Protein AF-A0A4Q5S6D9-F1 (afdb_monomer)

pLDDT: mean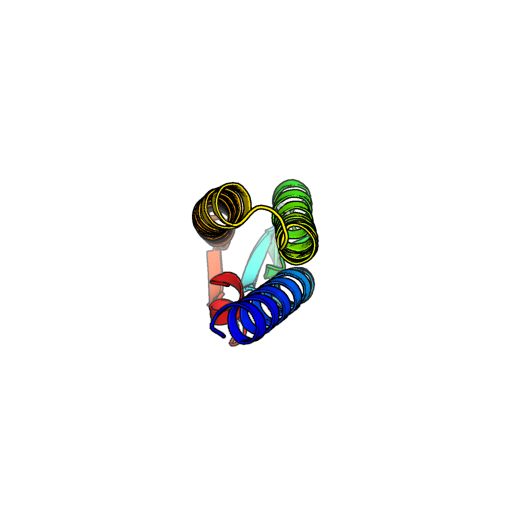 70.72, std 10.16, range [47.94, 84.38]

Foldseek 3Di:
DVLVVVLVVLVVLLVLLVVQQVDFFKFFFQQDPVRDTDGDGRGLVVDPVLNVLSVCLSVLSVVLSVVSVDPVVSVVSVVVSLVSLVVSLVVSVVVVVNGPDIDGDPSNVSSND

Structure (mmCIF, N/CA/C/O backbone):
data_AF-A0A4Q5S6D9-F1
#
_entry.id   AF-A0A4Q5S6D9-F1
#
loop_
_atom_site.group_PDB
_atom_site.id
_atom_site.type_symbol
_atom_site.label_atom_id
_atom_site.label_alt_id
_atom_site.label_comp_id
_atom_site.label_asym_id
_atom_site.label_entity_id
_atom_site.label_seq_id
_atom_site.pdbx_PDB_ins_code
_atom_site.Cartn_x
_atom_site.Cartn_y
_atom_site.Cartn_z
_atom_site.occupancy
_atom_site.B_iso_or_equiv
_atom_site.auth_seq_id
_atom_site.auth_comp_id
_atom_site.auth_asym_id
_atom_site.auth_atom_id
_atom_site.pdbx_PDB_model_num
ATOM 1 N N . MET A 1 1 ? -16.317 -8.518 22.560 1.00 53.22 1 MET A N 1
ATOM 2 C CA . MET A 1 1 ? -14.937 -7.966 22.589 1.00 53.22 1 MET A CA 1
ATOM 3 C C . MET A 1 1 ? -14.202 -8.051 21.234 1.00 53.22 1 MET A C 1
ATOM 5 O 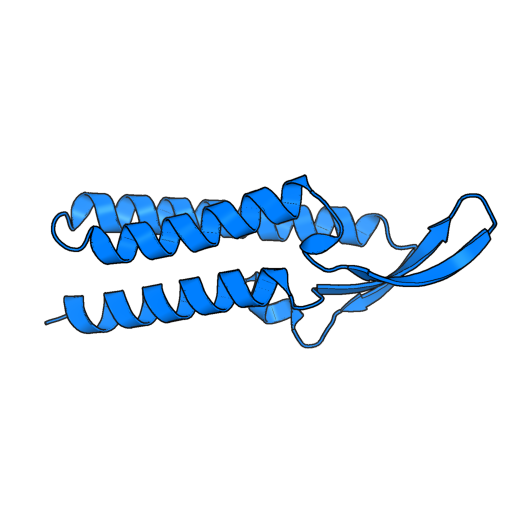O . MET A 1 1 ? -12.983 -8.088 21.202 1.00 53.22 1 MET A O 1
ATOM 9 N N . ILE A 1 2 ? -14.903 -7.954 20.095 1.00 58.56 2 ILE A N 1
ATOM 10 C CA . ILE A 1 2 ? -14.299 -8.095 18.750 1.00 58.56 2 ILE A CA 1
ATOM 11 C C . ILE A 1 2 ? -13.500 -6.856 18.280 1.00 58.56 2 ILE A C 1
ATOM 13 O O . ILE A 1 2 ? -12.722 -6.920 17.338 1.00 58.56 2 ILE A O 1
ATOM 17 N N . GLN A 1 3 ? -13.667 -5.721 18.973 1.00 60.44 3 GLN A N 1
ATOM 18 C CA . GLN A 1 3 ? -13.091 -4.421 18.601 1.00 60.44 3 GLN A CA 1
ATOM 19 C C . GLN A 1 3 ? -11.570 -4.344 18.807 1.00 60.44 3 GLN A C 1
ATOM 21 O O . GLN A 1 3 ? -10.908 -3.622 18.076 1.00 60.44 3 GLN A O 1
ATOM 26 N N . ARG A 1 4 ? -11.013 -5.096 19.774 1.00 71.56 4 ARG A N 1
ATOM 27 C CA . ARG A 1 4 ? -9.572 -5.057 20.092 1.00 71.56 4 ARG A CA 1
ATOM 28 C C . ARG A 1 4 ? -8.704 -5.788 19.065 1.00 71.56 4 ARG A C 1
ATOM 30 O O . ARG A 1 4 ? -7.584 -5.370 18.821 1.00 71.56 4 ARG A O 1
ATOM 37 N N . ILE A 1 5 ? -9.218 -6.853 18.453 1.00 75.38 5 ILE A N 1
ATOM 38 C CA . ILE A 1 5 ? -8.502 -7.609 17.414 1.00 75.38 5 ILE A CA 1
ATOM 39 C C . ILE A 1 5 ? -8.575 -6.878 16.068 1.00 75.38 5 ILE A C 1
ATOM 41 O O . ILE A 1 5 ? -7.575 -6.801 15.365 1.00 75.38 5 ILE A O 1
ATOM 45 N N . GLN A 1 6 ? -9.714 -6.259 15.738 1.00 71.88 6 GLN A N 1
ATOM 46 C CA . GLN A 1 6 ? -9.885 -5.511 14.485 1.00 71.88 6 GLN A CA 1
ATOM 47 C C . GLN A 1 6 ? -8.883 -4.352 14.343 1.00 71.88 6 GLN A C 1
ATOM 49 O O . GLN A 1 6 ? -8.317 -4.164 13.270 1.00 71.88 6 GLN A O 1
ATOM 54 N N . SER A 1 7 ? -8.619 -3.598 15.416 1.00 76.31 7 SER A N 1
ATOM 55 C CA . SER A 1 7 ? -7.621 -2.520 15.393 1.00 76.31 7 SER A CA 1
ATOM 56 C C . SER A 1 7 ? -6.191 -3.035 15.197 1.00 76.31 7 SER A C 1
ATOM 58 O O . SER A 1 7 ? -5.396 -2.351 14.565 1.00 76.31 7 SER A O 1
ATOM 60 N N . VAL A 1 8 ? -5.868 -4.239 15.689 1.00 79.38 8 VAL A N 1
ATOM 61 C CA . VAL A 1 8 ? -4.550 -4.870 15.485 1.00 79.38 8 VAL A CA 1
ATOM 62 C C . VAL A 1 8 ? -4.378 -5.308 14.031 1.00 79.38 8 VAL A C 1
ATOM 64 O O . VAL A 1 8 ? -3.332 -5.051 13.443 1.00 79.38 8 VAL A O 1
ATOM 67 N N . TRP A 1 9 ? -5.414 -5.892 13.420 1.00 78.94 9 TRP A N 1
ATOM 68 C CA . TRP A 1 9 ? -5.395 -6.242 11.995 1.00 78.94 9 TRP A CA 1
ATOM 69 C C . TRP A 1 9 ? -5.272 -5.014 11.094 1.00 78.94 9 TRP A C 1
ATOM 71 O O . TRP A 1 9 ? -4.485 -5.029 10.154 1.00 78.94 9 TRP A O 1
ATOM 81 N N . LEU A 1 10 ? -5.993 -3.933 11.406 1.00 77.25 10 LEU A N 1
ATOM 82 C CA . LEU A 1 10 ? -5.860 -2.671 10.676 1.00 77.25 10 LEU A CA 1
ATOM 83 C C . LEU A 1 10 ? -4.467 -2.051 10.850 1.00 77.25 10 LEU A C 1
ATOM 85 O O . LEU A 1 10 ? -3.929 -1.498 9.898 1.00 77.25 10 LEU A O 1
ATOM 89 N N . LEU A 1 11 ? -3.854 -2.171 12.031 1.00 80.00 11 LEU A N 1
ATOM 90 C CA . LEU A 1 11 ? -2.488 -1.694 12.260 1.00 80.00 11 LEU A CA 1
ATOM 91 C C . LEU A 1 11 ? -1.468 -2.497 11.446 1.00 80.00 11 LEU A C 1
ATOM 93 O O . LEU A 1 11 ? -0.580 -1.907 10.836 1.00 80.00 11 LEU A O 1
ATOM 97 N N . LEU A 1 12 ? -1.619 -3.822 11.392 1.00 81.00 12 LEU A N 1
ATOM 98 C CA . LEU A 1 12 ? -0.766 -4.691 10.581 1.00 81.00 12 LEU A CA 1
ATOM 99 C C . LEU A 1 12 ? -0.938 -4.391 9.085 1.00 81.00 12 LEU A C 1
ATOM 101 O O . LEU A 1 12 ? 0.060 -4.284 8.379 1.00 81.00 12 LEU A O 1
ATOM 105 N N . ALA A 1 13 ? -2.171 -4.163 8.624 1.00 79.25 13 ALA A N 1
ATOM 106 C CA . ALA A 1 13 ? -2.447 -3.744 7.250 1.00 79.25 13 ALA A CA 1
ATOM 107 C C . ALA A 1 13 ? -1.818 -2.379 6.926 1.00 79.25 13 ALA A C 1
ATOM 109 O O . ALA A 1 13 ? -1.178 -2.233 5.891 1.00 79.25 13 ALA A O 1
ATOM 110 N N . ALA A 1 14 ? -1.917 -1.394 7.828 1.00 79.38 14 ALA A N 1
ATOM 111 C CA . ALA A 1 14 ? -1.252 -0.102 7.651 1.00 79.38 14 ALA A CA 1
ATOM 112 C C . ALA A 1 14 ? 0.271 -0.266 7.553 1.00 79.38 14 ALA A C 1
ATOM 114 O O . ALA A 1 14 ? 0.888 0.284 6.643 1.00 79.38 14 ALA A O 1
ATOM 115 N N . ALA A 1 15 ? 0.871 -1.049 8.456 1.00 79.62 15 ALA A N 1
ATOM 116 C CA . ALA A 1 15 ? 2.301 -1.337 8.432 1.00 79.62 15 ALA A CA 1
ATOM 117 C C . ALA A 1 15 ? 2.717 -2.012 7.117 1.00 79.62 15 ALA A C 1
ATOM 119 O O . ALA A 1 15 ? 3.681 -1.573 6.495 1.00 79.62 15 ALA A O 1
ATOM 120 N N . ALA A 1 16 ? 1.964 -3.009 6.650 1.00 77.44 16 ALA A N 1
ATOM 121 C CA . ALA A 1 16 ? 2.209 -3.659 5.367 1.00 77.44 16 ALA A CA 1
ATOM 122 C C . ALA A 1 16 ? 2.098 -2.681 4.182 1.00 77.44 16 ALA A C 1
ATOM 124 O O . ALA A 1 16 ? 2.979 -2.662 3.328 1.00 77.44 16 ALA A O 1
ATOM 125 N N . CYS A 1 17 ? 1.112 -1.779 4.191 1.00 75.81 17 CYS A N 1
ATOM 126 C CA . CYS A 1 17 ? 0.963 -0.731 3.177 1.00 75.81 17 CYS A CA 1
ATOM 127 C C . CYS A 1 17 ? 2.172 0.225 3.136 1.00 75.81 17 CYS A C 1
ATOM 129 O O . CYS A 1 17 ? 2.643 0.598 2.060 1.00 75.81 17 CYS A O 1
ATOM 131 N N . PHE A 1 18 ? 2.719 0.599 4.298 1.00 75.06 18 PHE A N 1
ATOM 132 C CA . PHE A 1 18 ? 3.953 1.391 4.362 1.00 75.06 18 PHE A CA 1
ATOM 133 C C . PHE A 1 18 ? 5.179 0.598 3.902 1.00 75.06 18 PHE A C 1
ATOM 135 O O . PHE A 1 18 ? 6.050 1.160 3.241 1.00 75.06 18 PHE A O 1
ATOM 142 N N . LEU A 1 19 ? 5.242 -0.701 4.198 1.00 73.25 19 LEU A N 1
ATOM 143 C CA . LEU A 1 19 ? 6.291 -1.581 3.685 1.00 73.25 19 LEU A CA 1
ATOM 144 C C . LEU A 1 19 ? 6.223 -1.689 2.154 1.00 73.25 19 LEU A C 1
ATOM 146 O O . LEU A 1 19 ? 7.255 -1.652 1.494 1.00 73.25 19 LEU A O 1
ATOM 150 N N . THR A 1 20 ? 5.032 -1.705 1.560 1.00 71.50 20 THR A N 1
ATOM 151 C CA . THR A 1 20 ? 4.848 -1.690 0.099 1.00 71.50 20 THR A CA 1
ATOM 152 C C . THR A 1 20 ? 5.459 -0.458 -0.587 1.00 71.50 20 THR A C 1
ATOM 154 O O . THR A 1 20 ? 5.807 -0.515 -1.766 1.00 71.50 20 THR A O 1
ATOM 157 N N . LEU A 1 21 ? 5.650 0.659 0.129 1.00 67.81 21 LEU A N 1
ATOM 158 C CA . LEU A 1 21 ? 6.327 1.837 -0.426 1.00 67.81 21 LEU A CA 1
ATOM 159 C C . LEU A 1 21 ? 7.828 1.626 -0.640 1.00 67.81 21 LEU A C 1
ATOM 161 O O . LEU A 1 21 ? 8.398 2.210 -1.562 1.00 67.81 21 LEU A O 1
ATOM 165 N N . THR A 1 22 ? 8.467 0.836 0.221 1.00 65.69 22 THR A N 1
ATOM 166 C CA . THR A 1 22 ? 9.917 0.606 0.204 1.00 65.69 22 THR A CA 1
ATOM 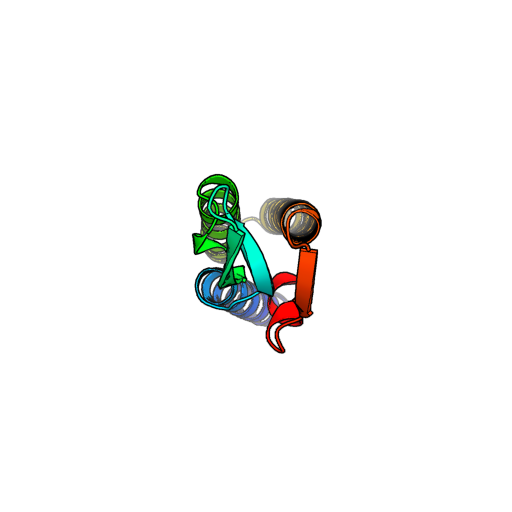167 C C . THR A 1 22 ? 10.287 -0.721 -0.444 1.00 65.69 22 THR A C 1
ATOM 169 O O . THR A 1 22 ? 11.395 -0.858 -0.961 1.00 65.69 22 THR A O 1
ATOM 172 N N . LEU A 1 23 ? 9.369 -1.686 -0.444 1.00 66.94 23 LEU A N 1
ATOM 173 C CA . LEU A 1 23 ? 9.606 -3.015 -0.975 1.00 66.94 23 LEU A CA 1
ATOM 174 C C . LEU A 1 23 ? 9.416 -3.061 -2.500 1.00 66.94 23 LEU A C 1
ATOM 176 O O . LEU A 1 23 ? 8.408 -2.578 -3.021 1.00 66.94 23 LEU A O 1
ATOM 180 N N . PRO A 1 24 ? 10.359 -3.676 -3.230 1.00 62.66 24 PRO A N 1
ATOM 181 C CA . PRO A 1 24 ? 10.237 -3.851 -4.668 1.00 62.66 24 PRO A CA 1
ATOM 182 C C . PRO A 1 24 ? 9.158 -4.893 -4.975 1.00 62.66 24 PRO A C 1
ATOM 184 O O . PRO A 1 24 ? 9.083 -5.934 -4.327 1.00 62.66 24 PRO A O 1
ATOM 187 N N . PHE A 1 25 ? 8.304 -4.624 -5.958 1.00 63.16 25 PHE A N 1
ATOM 188 C CA . PHE A 1 25 ? 7.272 -5.564 -6.406 1.00 63.16 25 PHE A CA 1
ATOM 189 C C . PHE A 1 25 ? 7.783 -6.461 -7.537 1.00 63.16 25 PHE A C 1
ATOM 191 O O . PHE A 1 25 ? 7.479 -7.653 -7.596 1.00 63.16 25 PHE A O 1
ATOM 198 N N . TYR A 1 26 ? 8.599 -5.893 -8.419 1.00 58.34 26 TYR A N 1
ATOM 199 C CA . TYR A 1 26 ? 9.123 -6.566 -9.597 1.00 58.34 26 TYR A CA 1
ATOM 200 C C . TYR A 1 26 ? 10.557 -6.107 -9.837 1.00 58.34 26 TYR A C 1
ATOM 202 O O . TYR A 1 26 ? 10.868 -4.938 -9.635 1.00 58.34 26 TYR A O 1
ATOM 210 N N . TYR A 1 27 ? 11.433 -7.010 -10.248 1.00 60.59 27 TYR A N 1
ATOM 211 C CA . TYR A 1 27 ? 12.763 -6.658 -10.728 1.00 60.59 27 TYR A CA 1
ATOM 212 C C . TYR A 1 27 ? 12.778 -6.889 -12.225 1.00 60.59 27 TYR A C 1
ATOM 214 O O . TYR A 1 27 ? 12.512 -8.010 -12.654 1.00 60.59 27 TYR A O 1
ATOM 222 N N . GLY A 1 28 ? 13.065 -5.866 -13.022 1.00 56.12 28 GLY A N 1
ATOM 223 C CA . GLY A 1 28 ? 13.056 -6.028 -14.467 1.00 56.12 28 GLY A CA 1
ATOM 224 C C . GLY A 1 28 ? 13.975 -5.062 -15.184 1.00 56.12 28 GLY A C 1
ATOM 225 O O . GLY A 1 28 ? 14.310 -3.994 -14.678 1.00 56.12 28 GLY A O 1
ATOM 226 N N . ASN A 1 29 ? 14.368 -5.457 -16.388 1.00 56.97 29 ASN A N 1
ATOM 227 C CA . ASN A 1 29 ? 15.118 -4.605 -17.291 1.00 56.97 29 ASN A CA 1
ATOM 228 C C . ASN A 1 29 ? 14.152 -3.655 -17.999 1.00 56.97 29 ASN A C 1
ATOM 230 O O . ASN A 1 29 ? 13.233 -4.097 -18.698 1.00 56.97 29 ASN A O 1
ATOM 234 N N . VAL A 1 30 ? 14.387 -2.355 -17.845 1.00 57.03 30 VAL A N 1
ATOM 235 C CA . VAL A 1 30 ? 13.761 -1.331 -18.686 1.00 57.03 30 VAL A CA 1
ATOM 236 C C . VAL A 1 30 ? 14.727 -1.038 -19.828 1.00 57.03 30 VAL A C 1
ATOM 238 O O . VAL A 1 30 ? 15.911 -0.796 -19.592 1.00 57.03 30 VAL A O 1
ATOM 241 N N . VAL A 1 31 ? 14.249 -1.105 -21.071 1.00 52.09 31 VAL A N 1
ATOM 242 C CA . VAL A 1 31 ? 15.031 -0.664 -22.232 1.00 52.09 31 VAL A CA 1
ATOM 243 C C . VAL A 1 31 ? 14.808 0.837 -22.362 1.00 52.09 31 VAL A C 1
ATOM 245 O O . VAL A 1 31 ? 13.717 1.271 -22.727 1.00 52.09 31 VAL A O 1
ATOM 248 N N . GLN A 1 32 ? 15.816 1.627 -22.003 1.00 53.22 32 GLN A N 1
ATOM 249 C CA . GLN A 1 32 ? 15.815 3.067 -22.256 1.00 53.22 32 GLN A CA 1
ATOM 250 C C . GLN A 1 32 ? 16.107 3.328 -23.747 1.00 53.22 32 GLN A C 1
ATOM 252 O O . GLN A 1 32 ? 16.633 2.447 -24.430 1.00 53.22 32 GLN A O 1
ATOM 257 N N . GLU A 1 33 ? 15.780 4.521 -24.260 1.00 48.91 33 GLU A N 1
ATOM 258 C CA . GLU A 1 33 ? 15.999 4.903 -25.673 1.00 48.91 33 GLU A CA 1
ATOM 259 C C . GLU A 1 33 ? 17.454 4.687 -26.155 1.00 48.91 33 GLU A C 1
ATOM 261 O O . GLU A 1 33 ? 17.671 4.458 -27.342 1.00 48.91 33 GLU A O 1
ATOM 266 N N . ASP A 1 34 ? 18.424 4.633 -25.233 1.00 52.72 34 ASP A N 1
ATOM 267 C CA . ASP A 1 34 ? 19.849 4.347 -25.474 1.00 52.72 34 ASP A CA 1
ATOM 268 C C . ASP A 1 34 ? 20.235 2.846 -25.478 1.00 52.72 34 ASP A C 1
ATOM 270 O O . ASP A 1 34 ? 21.416 2.501 -25.448 1.00 52.72 34 ASP A O 1
ATOM 274 N N . GLN A 1 35 ? 19.270 1.916 -25.513 1.00 50.69 35 GLN A N 1
ATOM 275 C CA . GLN A 1 35 ? 19.492 0.452 -25.543 1.00 50.69 35 GLN A CA 1
ATOM 276 C C . GLN A 1 35 ? 20.257 -0.142 -24.340 1.00 50.69 35 GLN A C 1
ATOM 278 O O . GLN A 1 35 ? 20.579 -1.336 -24.323 1.00 50.69 35 GLN A O 1
ATOM 283 N N . THR A 1 36 ? 20.514 0.639 -23.295 1.00 47.94 36 THR A N 1
ATOM 284 C CA . THR A 1 36 ? 21.101 0.167 -22.039 1.00 47.94 36 THR A CA 1
ATOM 285 C C . THR A 1 36 ? 20.047 -0.553 -21.198 1.00 47.94 36 THR A C 1
ATOM 287 O O . THR A 1 36 ? 18.986 -0.020 -20.879 1.00 47.94 36 THR A O 1
ATOM 290 N N . ARG A 1 37 ? 20.334 -1.813 -20.846 1.00 50.44 37 ARG A N 1
ATOM 291 C CA . ARG A 1 37 ? 19.494 -2.621 -19.952 1.00 50.44 37 ARG A CA 1
ATOM 292 C C . ARG A 1 37 ? 19.811 -2.230 -18.511 1.00 50.44 37 ARG A C 1
ATOM 294 O O . ARG A 1 37 ? 20.823 -2.672 -17.969 1.00 50.44 37 ARG A O 1
ATOM 301 N N . LEU A 1 38 ? 18.975 -1.394 -17.905 1.00 55.28 38 LEU A N 1
ATOM 302 C CA . LEU A 1 38 ? 19.079 -1.080 -16.480 1.00 55.28 38 LEU A CA 1
ATOM 303 C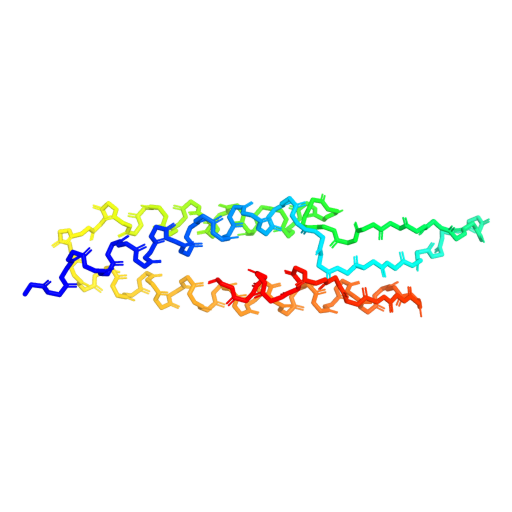 C . LEU A 1 38 ? 18.172 -2.024 -15.693 1.00 55.28 38 LEU A C 1
ATOM 305 O O . LEU A 1 38 ? 16.961 -2.067 -15.912 1.00 55.28 38 LEU A O 1
ATOM 309 N N . TYR A 1 39 ? 18.786 -2.796 -14.795 1.00 55.09 39 TYR A N 1
ATOM 310 C CA . TYR A 1 39 ? 18.086 -3.679 -13.869 1.00 55.09 39 TYR A CA 1
ATOM 311 C C . TYR A 1 39 ? 17.542 -2.834 -12.718 1.00 55.09 39 TYR A C 1
ATOM 313 O O . TYR A 1 39 ? 18.227 -2.624 -11.714 1.00 55.09 39 TYR A O 1
ATOM 321 N N . GLU A 1 40 ? 16.334 -2.301 -12.879 1.00 61.84 40 GLU A N 1
ATOM 322 C CA . GLU A 1 40 ? 15.716 -1.463 -11.857 1.00 61.84 40 GLU A CA 1
ATOM 323 C C . GLU A 1 40 ? 14.638 -2.224 -11.074 1.00 61.84 40 GLU A C 1
ATOM 325 O O . GLU A 1 40 ? 13.812 -2.944 -11.649 1.00 61.84 40 GLU A O 1
ATOM 330 N N . PRO A 1 41 ? 14.615 -2.071 -9.738 1.00 59.78 41 PRO A N 1
ATOM 331 C CA . PRO A 1 41 ? 13.484 -2.514 -8.948 1.00 59.78 41 PRO A CA 1
ATOM 332 C C . PRO A 1 41 ? 12.269 -1.622 -9.232 1.00 59.78 41 PRO A C 1
ATOM 334 O O . PRO A 1 41 ? 12.273 -0.420 -8.956 1.00 59.78 41 PRO A O 1
ATOM 337 N N . LEU A 1 42 ? 11.181 -2.226 -9.706 1.00 61.16 42 LEU A N 1
ATOM 338 C CA . LEU A 1 42 ? 9.858 -1.618 -9.710 1.00 61.16 42 LEU A CA 1
ATOM 339 C C . LEU A 1 42 ? 9.344 -1.558 -8.269 1.00 61.16 42 LEU A C 1
ATOM 341 O O . LEU A 1 42 ? 8.656 -2.453 -7.771 1.00 61.16 42 LEU A O 1
ATOM 345 N N . THR A 1 43 ? 9.700 -0.478 -7.597 1.00 61.22 43 THR A N 1
ATOM 346 C CA . THR A 1 43 ? 9.165 -0.106 -6.287 1.00 61.22 43 THR A CA 1
ATOM 347 C C . THR A 1 43 ? 8.003 0.865 -6.484 1.00 61.22 43 THR A C 1
ATOM 349 O O . THR A 1 43 ? 7.967 1.589 -7.481 1.00 61.22 43 THR A O 1
ATOM 352 N N . ALA A 1 44 ? 7.082 0.975 -5.524 1.00 56.97 44 ALA A N 1
ATOM 353 C CA . ALA A 1 44 ? 6.047 2.017 -5.553 1.00 56.97 44 ALA A CA 1
ATOM 354 C C . ALA A 1 44 ? 6.612 3.447 -5.664 1.00 56.97 44 ALA A C 1
ATOM 356 O O . ALA A 1 44 ? 5.938 4.356 -6.138 1.00 56.97 44 ALA A O 1
ATOM 357 N N . MET A 1 45 ? 7.875 3.635 -5.271 1.00 58.62 45 MET A N 1
ATOM 358 C CA . MET A 1 45 ? 8.648 4.864 -5.456 1.00 58.62 45 MET A CA 1
ATOM 359 C C . MET A 1 45 ? 8.921 5.231 -6.921 1.00 58.62 45 MET A C 1
ATOM 361 O O . MET A 1 45 ? 9.108 6.415 -7.197 1.00 58.62 45 MET A O 1
ATOM 365 N N . SER A 1 46 ? 8.932 4.264 -7.842 1.00 62.72 46 SER A N 1
ATOM 366 C CA . SER A 1 46 ? 9.253 4.485 -9.263 1.00 62.72 46 SER A CA 1
ATOM 367 C C . SER A 1 46 ? 8.237 5.380 -9.971 1.00 62.72 46 SER A C 1
ATOM 369 O O . SER A 1 46 ? 8.583 6.097 -10.906 1.00 62.72 46 SER A O 1
ATOM 371 N N . ASN A 1 47 ? 6.983 5.382 -9.511 1.00 68.44 47 ASN A N 1
ATOM 372 C CA . ASN A 1 47 ? 5.912 6.132 -10.143 1.00 68.44 47 ASN A CA 1
ATOM 373 C C . ASN A 1 47 ? 5.228 7.050 -9.130 1.00 68.44 47 ASN A C 1
ATOM 375 O O . ASN A 1 47 ? 4.722 6.597 -8.104 1.00 68.44 47 ASN A O 1
ATOM 379 N N . ILE A 1 48 ? 5.196 8.354 -9.418 1.00 70.19 48 ILE A N 1
ATOM 380 C CA . ILE A 1 48 ? 4.663 9.344 -8.475 1.00 70.19 48 ILE A CA 1
ATOM 381 C C . ILE A 1 48 ? 3.182 9.113 -8.161 1.00 70.19 48 ILE A C 1
ATOM 383 O O . ILE A 1 48 ? 2.769 9.286 -7.016 1.00 70.19 48 ILE A O 1
ATOM 387 N N . TRP A 1 49 ? 2.407 8.647 -9.145 1.00 71.94 49 TRP A N 1
ATOM 388 C CA . TRP A 1 49 ? 0.995 8.326 -8.961 1.00 71.94 49 TRP A CA 1
ATOM 389 C C . TRP A 1 49 ? 0.795 7.133 -8.037 1.00 71.94 49 TRP A C 1
ATOM 391 O O . TRP A 1 49 ? -0.027 7.198 -7.125 1.00 71.94 49 TRP A O 1
ATOM 401 N N . LEU A 1 50 ? 1.585 6.075 -8.232 1.00 73.38 50 LEU A N 1
ATOM 402 C CA . LEU A 1 50 ? 1.509 4.883 -7.398 1.00 73.38 50 LEU A CA 1
ATOM 403 C C . LEU A 1 50 ? 1.939 5.206 -5.964 1.00 73.38 50 LEU A C 1
ATOM 405 O O . LEU A 1 50 ? 1.222 4.886 -5.024 1.00 73.38 50 LEU A O 1
ATOM 409 N N . ARG A 1 51 ? 3.038 5.953 -5.794 1.00 74.62 51 ARG A N 1
ATOM 410 C CA . ARG A 1 51 ? 3.515 6.414 -4.484 1.00 74.62 51 ARG A CA 1
ATOM 411 C C . ARG A 1 51 ? 2.445 7.181 -3.712 1.00 74.62 51 ARG A C 1
ATOM 413 O O . ARG A 1 51 ? 2.225 6.890 -2.540 1.00 74.62 51 ARG A O 1
ATOM 420 N N . ILE A 1 52 ? 1.781 8.146 -4.354 1.00 79.50 52 ILE A N 1
ATOM 421 C CA . ILE A 1 52 ? 0.712 8.932 -3.719 1.00 79.50 52 ILE A CA 1
ATOM 422 C C . ILE A 1 52 ? -0.462 8.027 -3.341 1.00 79.50 52 ILE A C 1
ATOM 424 O O . ILE A 1 52 ? -0.975 8.151 -2.232 1.00 79.50 52 ILE A O 1
ATOM 428 N N . LEU A 1 53 ? -0.862 7.102 -4.221 1.00 81.12 53 LEU A N 1
ATOM 429 C CA . LEU A 1 53 ? -1.994 6.205 -3.984 1.00 81.12 53 LEU A CA 1
ATOM 430 C C . LEU A 1 53 ? -1.722 5.266 -2.802 1.00 81.12 53 LEU A C 1
ATOM 432 O O . LEU A 1 53 ? -2.551 5.176 -1.896 1.00 81.12 53 LEU A O 1
ATOM 436 N N . THR A 1 54 ? -0.552 4.626 -2.757 1.00 78.88 54 THR A N 1
ATOM 437 C CA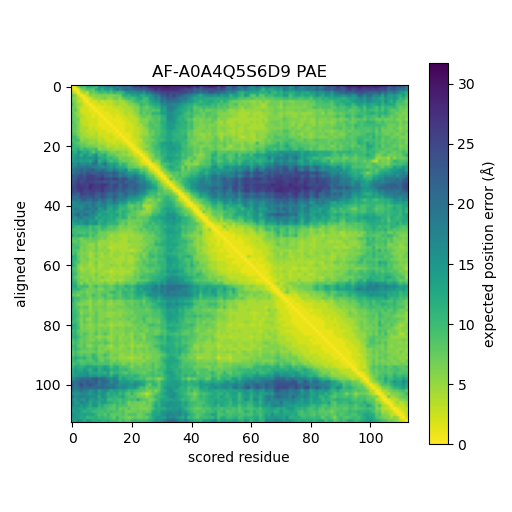 . THR A 1 54 ? -0.163 3.725 -1.659 1.00 78.88 54 THR A CA 1
ATOM 438 C C . THR A 1 54 ? 0.017 4.484 -0.343 1.00 78.88 54 THR A C 1
ATOM 440 O O . THR A 1 54 ? -0.385 4.001 0.714 1.00 78.88 54 THR A O 1
ATOM 443 N N . PHE A 1 55 ? 0.540 5.713 -0.391 1.00 80.88 55 PHE A N 1
ATOM 444 C CA . PHE A 1 55 ? 0.658 6.573 0.787 1.00 80.88 55 PHE A CA 1
ATOM 445 C C . PHE A 1 55 ? -0.709 7.021 1.332 1.00 80.88 55 PHE A C 1
ATOM 447 O O . PHE A 1 55 ? -0.941 6.950 2.541 1.00 80.88 55 PHE A O 1
ATOM 454 N N . LEU A 1 56 ? -1.643 7.418 0.455 1.00 82.00 56 LEU A N 1
ATOM 455 C CA . LEU A 1 56 ? -3.026 7.737 0.835 1.00 82.00 56 LEU A CA 1
ATOM 456 C C . LEU A 1 56 ? -3.733 6.528 1.452 1.00 82.00 56 LEU A C 1
ATOM 458 O O . LEU A 1 56 ? -4.473 6.686 2.420 1.00 82.00 56 LEU A O 1
ATOM 462 N N . LEU A 1 57 ? -3.489 5.334 0.908 1.00 82.44 57 LEU A N 1
ATOM 463 C CA . LEU A 1 57 ? -4.002 4.074 1.441 1.00 82.44 57 LEU A CA 1
ATOM 464 C C . LEU A 1 57 ? -3.503 3.824 2.867 1.00 82.44 57 LEU A C 1
ATOM 466 O O . LEU A 1 57 ? -4.318 3.636 3.770 1.00 82.44 57 LEU A O 1
ATOM 470 N N . GLY A 1 58 ? -2.187 3.903 3.089 1.00 81.50 58 GLY A N 1
ATOM 471 C CA . GLY A 1 58 ? -1.581 3.717 4.409 1.00 81.50 58 GLY A CA 1
ATOM 472 C C . GLY A 1 58 ? -2.126 4.701 5.448 1.00 81.50 58 GLY A C 1
ATOM 473 O O . GLY A 1 58 ? -2.566 4.287 6.523 1.00 81.50 58 GLY A O 1
ATOM 474 N N . ILE A 1 59 ? -2.189 5.996 5.112 1.00 83.12 59 ILE A N 1
ATOM 475 C CA . ILE A 1 59 ? -2.787 7.018 5.989 1.00 83.12 59 ILE A CA 1
ATOM 476 C C . ILE A 1 59 ? -4.272 6.740 6.223 1.00 83.12 59 ILE A C 1
ATOM 478 O O . ILE A 1 59 ? -4.737 6.825 7.361 1.00 83.12 59 ILE A O 1
ATOM 482 N N . GLY A 1 60 ? -5.016 6.380 5.176 1.00 82.88 60 GLY A N 1
ATOM 483 C CA . GLY A 1 60 ? -6.432 6.042 5.267 1.00 82.88 60 GLY A CA 1
ATOM 484 C C . GLY A 1 60 ? -6.683 4.925 6.276 1.00 82.88 60 GLY A C 1
ATOM 485 O O . GLY A 1 60 ? -7.541 5.070 7.144 1.00 82.88 60 GLY A O 1
ATOM 486 N N . ILE A 1 61 ? -5.883 3.856 6.243 1.00 81.50 61 ILE A N 1
ATOM 487 C CA . ILE A 1 61 ? -5.987 2.743 7.197 1.00 81.50 61 ILE A CA 1
ATOM 488 C C . ILE A 1 61 ? -5.682 3.209 8.627 1.00 81.50 61 ILE A C 1
ATOM 490 O O . ILE A 1 61 ? -6.422 2.857 9.547 1.00 81.50 61 ILE A O 1
ATOM 494 N N . VAL A 1 62 ? -4.670 4.059 8.829 1.00 82.00 62 VAL A N 1
ATOM 495 C CA . VAL A 1 62 ? -4.376 4.638 10.155 1.00 82.00 62 VAL A CA 1
ATOM 496 C C . VAL A 1 62 ? -5.550 5.475 10.671 1.00 82.00 62 VAL A C 1
ATOM 498 O O . VAL A 1 62 ? -5.956 5.322 11.823 1.00 82.00 62 VAL A O 1
ATOM 501 N N . VAL A 1 63 ? -6.162 6.305 9.824 1.00 83.62 63 VAL A N 1
ATOM 502 C CA . VAL A 1 63 ? -7.349 7.096 10.192 1.00 83.62 63 VAL A CA 1
ATOM 503 C C . VAL A 1 63 ? -8.527 6.187 10.571 1.00 83.62 63 VAL A C 1
ATOM 505 O O . VAL A 1 63 ? -9.224 6.455 11.552 1.00 83.62 63 VAL A O 1
ATOM 508 N N . ILE A 1 64 ? -8.717 5.066 9.866 1.00 81.06 64 ILE A N 1
ATOM 509 C CA . ILE A 1 64 ? -9.761 4.070 10.169 1.00 81.06 64 ILE A CA 1
ATOM 510 C C . ILE A 1 64 ? -9.564 3.435 11.558 1.00 81.06 64 ILE A C 1
ATOM 512 O O . ILE A 1 64 ? -10.551 3.093 12.216 1.00 81.06 64 ILE A O 1
ATOM 516 N N . ILE A 1 65 ? -8.322 3.301 12.041 1.00 81.44 65 ILE A N 1
ATOM 517 C CA . ILE A 1 65 ? -8.036 2.812 13.404 1.00 81.44 65 ILE A CA 1
ATOM 518 C C . ILE A 1 65 ? -8.562 3.801 14.452 1.00 81.44 65 ILE A C 1
ATOM 520 O O . ILE A 1 65 ? -9.195 3.386 15.426 1.00 81.44 65 ILE A O 1
ATOM 524 N N . PHE A 1 66 ? -8.354 5.104 14.240 1.00 81.12 66 PHE A N 1
ATOM 525 C CA . PHE A 1 66 ? -8.848 6.149 15.143 1.00 81.12 66 PHE A CA 1
ATOM 526 C C . PHE A 1 66 ? -10.370 6.336 15.068 1.00 81.12 66 PHE A C 1
ATOM 528 O O . PHE A 1 66 ? -10.982 6.762 16.048 1.00 81.12 66 PHE A O 1
ATOM 535 N N . LEU A 1 67 ? -11.014 5.925 13.971 1.00 77.81 67 LEU A N 1
ATOM 536 C CA . LEU A 1 67 ? -12.473 5.941 13.816 1.00 77.81 67 LEU A CA 1
ATOM 537 C C . LEU A 1 67 ? -13.178 4.753 14.507 1.00 77.81 67 LEU A C 1
ATOM 539 O O . LEU A 1 67 ? -14.221 4.274 14.062 1.00 77.81 67 LEU A O 1
ATOM 543 N N . PHE A 1 68 ? -12.631 4.277 15.630 1.00 70.44 68 PHE A N 1
ATOM 544 C CA . PHE A 1 68 ? -13.171 3.149 16.399 1.00 70.44 68 PHE A CA 1
ATOM 545 C C . PHE A 1 68 ? -14.546 3.439 17.020 1.00 70.44 68 PHE A C 1
ATOM 547 O O . PHE A 1 68 ? -15.265 2.508 17.391 1.00 70.44 68 PHE A O 1
ATOM 554 N N . LYS A 1 69 ? -14.902 4.718 17.178 1.00 70.94 69 LYS A N 1
ATOM 555 C CA . LYS A 1 69 ? -16.158 5.148 17.801 1.00 70.94 69 LYS A CA 1
ATOM 556 C C . LYS A 1 69 ? -17.363 4.893 16.885 1.00 70.94 69 LYS A C 1
ATOM 558 O O . LYS A 1 69 ? -18.401 4.446 17.366 1.00 70.94 69 LYS A O 1
ATOM 563 N N . ASP A 1 70 ? -17.189 5.060 15.572 1.00 79.62 70 ASP A N 1
ATOM 564 C CA . ASP A 1 70 ? -18.245 4.901 14.567 1.00 79.62 70 ASP A CA 1
ATOM 565 C C . ASP A 1 70 ? -18.088 3.609 13.761 1.00 79.62 70 ASP A C 1
ATOM 567 O O . ASP A 1 70 ? -17.615 3.586 12.624 1.00 79.62 70 ASP A O 1
ATOM 571 N N . ARG A 1 71 ? -18.578 2.505 14.335 1.00 74.38 71 ARG A N 1
ATOM 572 C CA . ARG A 1 71 ? -18.529 1.149 13.750 1.00 74.38 71 ARG A CA 1
ATOM 573 C C . ARG A 1 71 ? -19.008 1.084 12.294 1.00 74.38 71 ARG A C 1
ATOM 575 O O . ARG A 1 71 ? -18.407 0.399 11.473 1.00 74.38 71 ARG A O 1
ATOM 582 N N . LYS A 1 72 ? -20.099 1.789 11.969 1.00 77.81 72 LYS A N 1
ATOM 583 C CA . LYS A 1 72 ? -20.691 1.786 10.619 1.00 77.81 72 LYS A CA 1
ATOM 584 C C . LYS A 1 72 ? -19.800 2.494 9.596 1.00 77.81 72 LYS A C 1
ATOM 586 O O . LYS A 1 72 ? -19.725 2.043 8.457 1.00 77.81 72 LYS A O 1
ATOM 591 N N . LEU A 1 73 ? -19.136 3.583 9.988 1.00 79.69 73 LEU A N 1
ATOM 592 C CA . LEU A 1 73 ? -18.186 4.283 9.123 1.00 79.69 73 LEU A CA 1
ATOM 593 C C . LEU A 1 73 ? -16.885 3.498 8.987 1.00 79.69 73 LEU A C 1
ATOM 595 O O . LEU A 1 73 ? -16.380 3.376 7.877 1.00 79.69 73 LEU A O 1
ATOM 599 N N . GLN A 1 74 ? -16.399 2.900 10.078 1.00 78.38 74 GLN A N 1
ATOM 600 C CA . GLN A 1 74 ? -15.185 2.087 10.073 1.00 78.38 74 GLN A CA 1
ATOM 601 C C . GLN A 1 74 ? -15.270 0.961 9.034 1.00 78.38 74 GLN A C 1
ATOM 603 O O . GLN A 1 74 ? -14.380 0.835 8.203 1.00 78.38 74 GLN A O 1
ATOM 608 N N . VAL A 1 75 ? -16.376 0.207 9.010 1.00 79.69 75 VAL A N 1
ATOM 609 C CA . VAL A 1 75 ? -16.574 -0.880 8.033 1.00 79.69 75 VAL A CA 1
ATOM 610 C C . VAL A 1 75 ? -16.651 -0.350 6.598 1.00 79.69 75 VAL A C 1
ATOM 612 O O . VAL A 1 75 ? -16.017 -0.917 5.713 1.00 79.69 75 VAL A O 1
ATOM 615 N N . LYS A 1 76 ? -17.374 0.753 6.352 1.00 82.88 76 LYS A N 1
ATOM 616 C CA . LYS A 1 76 ? -17.450 1.365 5.012 1.00 82.88 76 LYS A CA 1
ATOM 617 C C . LYS A 1 76 ? -16.079 1.815 4.511 1.00 82.88 76 LYS A C 1
ATOM 619 O O . LYS A 1 76 ? -15.754 1.580 3.352 1.00 82.88 76 LYS A O 1
ATOM 624 N N . LEU A 1 77 ? -15.280 2.433 5.377 1.00 82.81 77 LEU A N 1
ATOM 625 C CA . LEU A 1 77 ? -13.939 2.888 5.030 1.00 82.81 77 LEU A CA 1
ATOM 626 C C . LEU A 1 77 ? -12.966 1.720 4.848 1.00 82.81 77 LEU A C 1
ATOM 628 O O . LEU A 1 77 ? -12.144 1.776 3.944 1.00 82.81 77 LEU A O 1
ATOM 632 N N . THR A 1 78 ? -13.076 0.644 5.635 1.00 81.75 78 THR A N 1
ATOM 633 C CA . THR A 1 78 ? -12.288 -0.579 5.411 1.00 81.75 78 THR A CA 1
ATOM 634 C C . THR A 1 78 ? -12.628 -1.219 4.066 1.00 81.75 78 THR A C 1
ATOM 636 O O . THR A 1 78 ? -11.721 -1.610 3.340 1.00 81.75 78 THR A O 1
ATOM 639 N N . ILE A 1 79 ? -13.910 -1.278 3.692 1.00 83.00 79 ILE A N 1
ATOM 640 C CA . ILE A 1 79 ? -14.325 -1.757 2.364 1.00 83.00 79 ILE A CA 1
ATOM 641 C C . ILE A 1 79 ? -13.770 -0.841 1.267 1.00 8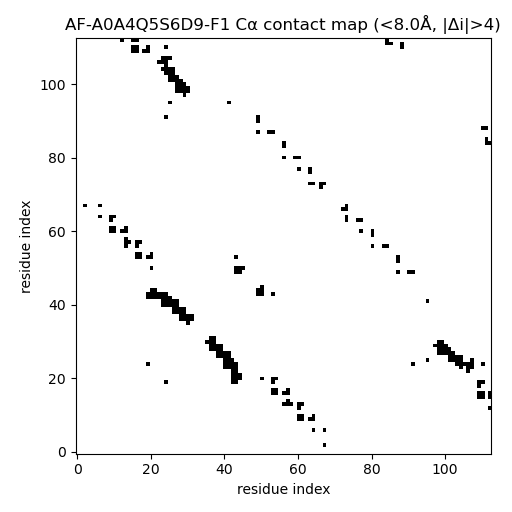3.00 79 ILE A C 1
ATOM 643 O O . ILE A 1 79 ? -13.265 -1.329 0.263 1.00 83.00 79 ILE A O 1
ATOM 647 N N . LEU A 1 80 ? -13.814 0.478 1.464 1.00 83.44 80 LEU A N 1
ATOM 648 C CA . LEU A 1 80 ? -13.251 1.436 0.514 1.00 83.44 80 LEU A CA 1
ATOM 649 C C . LEU A 1 80 ? -11.729 1.277 0.373 1.00 83.44 80 LEU A C 1
ATOM 651 O O . LEU A 1 80 ? -11.227 1.298 -0.746 1.00 83.44 80 LEU A O 1
ATOM 655 N N . ALA A 1 81 ? -11.009 1.063 1.477 1.00 82.88 81 ALA A N 1
ATOM 656 C CA . ALA A 1 81 ? -9.576 0.778 1.470 1.00 82.88 81 ALA A CA 1
ATOM 657 C C . ALA A 1 81 ? -9.265 -0.534 0.731 1.00 82.88 81 ALA A C 1
ATOM 659 O O . ALA A 1 81 ? -8.336 -0.572 -0.066 1.00 82.88 81 ALA A O 1
ATOM 660 N N . LEU A 1 82 ? -10.087 -1.572 0.909 1.00 81.75 82 LEU A N 1
ATOM 661 C CA . LEU A 1 82 ? -9.961 -2.836 0.177 1.00 81.75 82 LEU A CA 1
ATOM 662 C C . LEU A 1 82 ? -10.172 -2.644 -1.333 1.00 81.75 82 LEU A C 1
ATOM 664 O O . LEU A 1 82 ? -9.427 -3.179 -2.146 1.00 81.75 82 LEU A O 1
ATOM 668 N N . VAL A 1 83 ? -11.154 -1.838 -1.739 1.00 84.38 83 VAL A N 1
ATOM 669 C CA . VAL A 1 83 ? -11.334 -1.500 -3.161 1.00 84.38 83 VAL A CA 1
ATOM 670 C C . VAL A 1 83 ? -10.122 -0.727 -3.692 1.00 84.38 83 VAL A C 1
ATOM 672 O O . VAL A 1 83 ? -9.643 -1.011 -4.789 1.00 84.38 83 VAL A O 1
ATOM 675 N N . LEU A 1 84 ? -9.588 0.217 -2.912 1.00 81.69 84 LEU A N 1
ATOM 676 C CA . LEU A 1 84 ? -8.387 0.966 -3.280 1.00 81.69 84 LEU A CA 1
ATOM 677 C C . LEU A 1 84 ? -7.148 0.068 -3.403 1.00 81.69 84 LEU A C 1
ATOM 679 O O . LEU A 1 84 ? -6.334 0.309 -4.295 1.00 81.69 84 LEU A O 1
ATOM 683 N N . SER A 1 85 ? -6.997 -0.961 -2.562 1.00 80.44 85 SER A N 1
ATOM 684 C CA . SER A 1 85 ? -5.866 -1.893 -2.660 1.00 80.44 85 SER A CA 1
ATOM 685 C C . SER A 1 85 ? -5.935 -2.720 -3.946 1.00 80.44 85 SER A C 1
ATOM 687 O O . SER A 1 85 ? -4.924 -2.852 -4.634 1.00 80.44 85 SER A O 1
ATOM 689 N N . ILE A 1 86 ? -7.133 -3.150 -4.367 1.00 82.00 86 ILE A N 1
ATOM 690 C CA . ILE A 1 86 ? -7.347 -3.801 -5.674 1.00 82.00 86 ILE A CA 1
ATOM 691 C C . ILE A 1 86 ? -6.912 -2.885 -6.823 1.00 82.00 86 ILE A C 1
ATOM 693 O O . ILE A 1 86 ? -6.210 -3.324 -7.735 1.00 82.00 86 ILE A O 1
ATOM 697 N N . VAL A 1 87 ? -7.284 -1.604 -6.777 1.00 82.75 87 VAL A N 1
ATOM 698 C CA . VAL A 1 87 ? -6.854 -0.625 -7.789 1.00 82.75 87 VAL A CA 1
ATOM 699 C C . VAL A 1 87 ? -5.329 -0.466 -7.788 1.00 82.75 87 VAL A C 1
ATOM 701 O O . VAL A 1 87 ? -4.723 -0.424 -8.860 1.00 82.75 87 VAL A O 1
ATOM 704 N N . ASN A 1 88 ? -4.699 -0.437 -6.610 1.00 80.50 88 ASN A N 1
ATOM 705 C CA . ASN A 1 88 ? -3.243 -0.347 -6.469 1.00 80.50 88 ASN A CA 1
ATOM 706 C C . ASN A 1 88 ? -2.542 -1.558 -7.117 1.00 80.50 88 ASN A C 1
ATOM 708 O O . ASN A 1 88 ? -1.635 -1.382 -7.931 1.00 80.50 88 ASN A O 1
ATOM 712 N N . ILE A 1 89 ? -3.043 -2.775 -6.870 1.00 78.31 89 ILE A N 1
ATOM 713 C CA . ILE A 1 89 ? -2.562 -4.014 -7.504 1.00 78.31 89 ILE A CA 1
ATOM 714 C C . ILE A 1 89 ? -2.674 -3.932 -9.032 1.00 78.31 89 ILE A C 1
ATOM 716 O O . ILE A 1 89 ? -1.708 -4.212 -9.742 1.00 78.31 89 ILE A O 1
ATOM 720 N N . VAL A 1 90 ? -3.832 -3.524 -9.565 1.00 80.06 90 VAL A N 1
ATOM 721 C CA . VAL A 1 90 ? -4.032 -3.382 -11.021 1.00 80.06 90 VAL A CA 1
ATOM 722 C C . VAL A 1 90 ? -3.040 -2.381 -11.618 1.00 80.06 90 VAL A C 1
ATOM 724 O O . VAL A 1 90 ? -2.510 -2.599 -12.711 1.00 80.06 90 VAL A O 1
ATOM 727 N N . MET A 1 91 ? -2.755 -1.296 -10.900 1.00 75.88 91 MET A N 1
ATOM 728 C CA . MET A 1 91 ? -1.786 -0.296 -11.332 1.00 75.88 91 MET A CA 1
ATOM 729 C C . MET A 1 91 ? -0.354 -0.851 -11.333 1.00 75.88 91 MET A C 1
ATOM 731 O O . MET A 1 91 ? 0.358 -0.655 -12.319 1.00 75.88 91 MET A O 1
ATOM 735 N N . PHE A 1 92 ? 0.032 -1.624 -10.312 1.00 73.1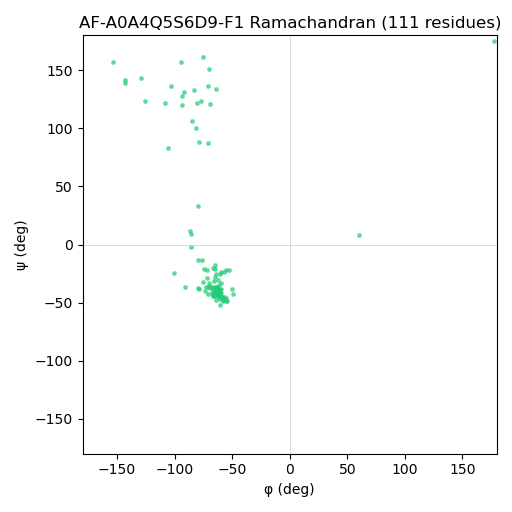9 92 PHE A N 1
ATOM 736 C CA . PHE A 1 92 ? 1.293 -2.376 -10.291 1.00 73.19 92 PHE A CA 1
ATOM 737 C C . PHE A 1 92 ? 1.421 -3.330 -11.487 1.00 73.19 92 PHE A C 1
ATOM 739 O O . PHE A 1 92 ? 2.449 -3.320 -12.160 1.00 73.19 92 PHE A O 1
ATOM 746 N N . PHE A 1 93 ? 0.371 -4.088 -11.820 1.00 73.19 93 PHE A N 1
ATOM 747 C CA . PHE A 1 93 ? 0.375 -4.979 -12.989 1.00 73.19 93 PHE A CA 1
ATOM 748 C C . PHE A 1 93 ? 0.524 -4.228 -14.317 1.00 73.19 93 PHE A C 1
ATOM 750 O O . PHE A 1 93 ? 1.216 -4.704 -15.217 1.00 73.19 93 PHE A O 1
ATOM 757 N N . ASN A 1 94 ? -0.105 -3.058 -14.464 1.00 74.44 94 ASN A N 1
ATOM 758 C CA . ASN A 1 94 ? 0.078 -2.231 -15.659 1.00 74.44 94 ASN A CA 1
ATOM 759 C C . ASN A 1 94 ? 1.515 -1.717 -15.783 1.00 74.44 94 ASN A C 1
ATOM 761 O O . ASN A 1 94 ? 2.048 -1.692 -16.889 1.00 74.44 94 ASN A O 1
ATOM 765 N N . LEU A 1 95 ? 2.158 -1.369 -14.665 1.00 70.06 95 LEU A N 1
ATOM 766 C CA . LEU A 1 95 ? 3.574 -1.004 -14.653 1.00 70.06 95 LEU A CA 1
ATOM 767 C C . LEU A 1 95 ? 4.465 -2.191 -15.017 1.00 70.06 95 LEU A C 1
ATOM 769 O O . LEU A 1 95 ? 5.385 -2.011 -15.802 1.00 70.06 95 LEU A O 1
ATOM 773 N N . THR A 1 96 ? 4.166 -3.404 -14.544 1.00 66.75 96 THR A N 1
ATOM 774 C CA . THR A 1 96 ? 4.912 -4.617 -14.924 1.00 66.75 96 THR A CA 1
ATOM 775 C C . THR A 1 96 ? 4.877 -4.881 -16.433 1.00 66.75 96 THR A C 1
ATOM 777 O O . THR A 1 96 ? 5.877 -5.329 -16.982 1.00 66.75 96 THR A O 1
ATOM 780 N N . LYS A 1 97 ? 3.784 -4.544 -17.137 1.00 66.31 97 LYS A N 1
ATOM 781 C CA . LYS A 1 97 ? 3.697 -4.687 -18.607 1.00 66.31 97 LYS A CA 1
ATOM 782 C C . LYS A 1 97 ? 4.666 -3.788 -19.383 1.00 66.31 97 LYS A C 1
ATOM 784 O O . LYS A 1 97 ? 4.883 -4.035 -20.564 1.00 66.31 97 LYS A O 1
ATOM 789 N N . LEU A 1 98 ? 5.214 -2.748 -18.752 1.00 63.84 98 LEU A N 1
ATOM 790 C CA . LEU A 1 98 ? 6.234 -1.888 -19.359 1.00 63.84 98 LEU A CA 1
ATOM 791 C C . LEU A 1 98 ? 7.635 -2.524 -19.319 1.00 63.84 98 LEU A C 1
ATOM 793 O O . LEU A 1 98 ? 8.534 -2.043 -20.003 1.00 63.84 98 LEU A O 1
ATOM 797 N N . PHE A 1 99 ? 7.835 -3.594 -18.543 1.00 63.16 99 PHE A N 1
ATOM 798 C CA . PHE A 1 99 ? 9.117 -4.290 -18.439 1.00 63.16 99 PHE A CA 1
ATOM 799 C C . PHE A 1 99 ? 9.178 -5.436 -19.450 1.00 63.16 99 PHE A C 1
ATOM 801 O O . PHE A 1 99 ? 8.259 -6.248 -19.541 1.00 63.16 99 PHE A O 1
ATOM 808 N N . VAL A 1 100 ? 10.283 -5.507 -20.195 1.00 58.25 100 VAL A N 1
ATOM 809 C CA . VAL A 1 100 ? 10.491 -6.495 -21.271 1.00 58.25 100 VAL A CA 1
ATOM 810 C C . VAL A 1 100 ? 10.901 -7.857 -20.700 1.00 58.25 100 VAL A C 1
ATOM 812 O O . VAL A 1 100 ? 10.455 -8.895 -21.177 1.00 58.25 100 VAL A O 1
ATOM 815 N N . GLU A 1 101 ? 11.716 -7.853 -19.643 1.00 56.06 101 GLU A N 1
ATOM 816 C CA . GLU A 1 101 ? 12.179 -9.044 -18.927 1.00 56.06 101 GLU A CA 1
ATOM 817 C C . GLU A 1 101 ? 12.249 -8.733 -17.433 1.00 56.06 101 GLU A C 1
ATOM 819 O O . GLU A 1 101 ? 12.697 -7.654 -17.043 1.00 56.06 101 GLU A O 1
ATOM 824 N N . GLY A 1 102 ? 11.834 -9.669 -16.583 1.00 59.56 102 GLY A N 1
ATOM 825 C CA . GLY A 1 102 ? 11.966 -9.518 -15.142 1.00 59.56 102 GLY A CA 1
ATOM 826 C C . GLY A 1 102 ? 11.381 -10.680 -14.353 1.00 59.56 102 GLY A C 1
ATOM 827 O O . GLY A 1 102 ? 10.801 -11.608 -14.912 1.00 59.56 102 GLY A O 1
ATOM 828 N N . SER A 1 103 ? 11.568 -10.632 -13.041 1.00 60.91 103 SER A N 1
ATOM 829 C CA . SER A 1 103 ? 11.064 -11.621 -12.098 1.00 60.91 103 SER A CA 1
ATOM 830 C C . SER A 1 103 ? 10.319 -10.926 -10.964 1.00 60.91 103 SER A C 1
ATOM 832 O O . SER A 1 103 ? 10.704 -9.841 -10.513 1.00 60.91 103 SER A O 1
ATOM 834 N N . PHE A 1 104 ? 9.244 -11.553 -10.490 1.00 63.22 104 PHE A N 1
ATOM 835 C CA . PHE A 1 104 ? 8.514 -11.064 -9.325 1.00 63.22 104 PHE A CA 1
ATOM 836 C C . PHE A 1 104 ? 9.409 -11.126 -8.087 1.00 63.22 104 PHE A C 1
ATOM 838 O O . PHE A 1 104 ? 10.080 -12.127 -7.829 1.00 63.22 104 PHE A O 1
ATOM 845 N N . ALA A 1 105 ? 9.417 -10.047 -7.309 1.00 66.44 105 ALA A N 1
ATOM 846 C CA . ALA A 1 105 ? 10.136 -10.021 -6.047 1.00 66.44 105 ALA A CA 1
ATOM 847 C C . ALA A 1 105 ? 9.432 -10.920 -5.017 1.00 66.44 105 ALA A C 1
ATOM 849 O O . ALA A 1 105 ? 8.206 -11.034 -5.015 1.00 66.44 105 ALA A O 1
ATOM 850 N N . LEU A 1 106 ? 10.188 -11.489 -4.071 1.00 63.31 106 LEU A N 1
ATOM 851 C CA . LEU A 1 106 ? 9.634 -12.274 -2.952 1.00 63.31 106 LEU A CA 1
ATOM 852 C C . LEU A 1 106 ? 8.613 -11.473 -2.119 1.00 63.31 106 LEU A C 1
ATOM 854 O O . LEU A 1 106 ? 7.746 -12.035 -1.461 1.00 63.31 106 LEU A O 1
ATOM 858 N N . THR A 1 107 ? 8.714 -10.149 -2.173 1.00 68.00 107 THR A N 1
ATOM 859 C CA . THR A 1 107 ? 7.873 -9.162 -1.492 1.00 68.00 107 THR A CA 1
ATOM 860 C C . THR A 1 107 ? 6.604 -8.804 -2.265 1.00 68.00 107 THR A C 1
ATOM 862 O O . THR A 1 107 ? 5.770 -8.069 -1.746 1.00 68.00 107 THR A O 1
ATOM 865 N N . SER A 1 108 ? 6.401 -9.370 -3.461 1.00 64.00 108 SER A N 1
ATOM 866 C CA . SER A 1 108 ? 5.174 -9.219 -4.253 1.00 64.00 108 SER A CA 1
ATOM 867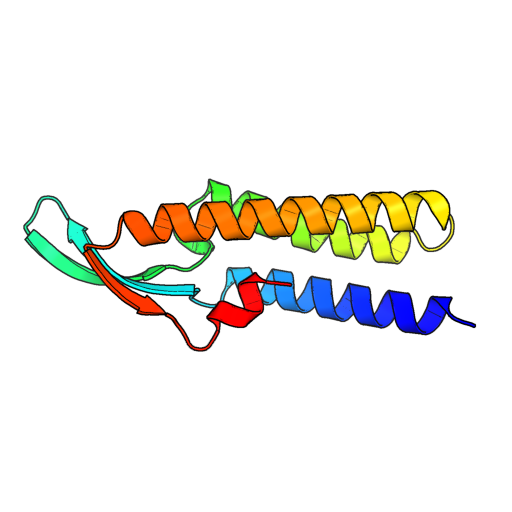 C C . SER A 1 108 ? 3.875 -9.505 -3.473 1.00 64.00 108 SER A C 1
ATOM 869 O O . SER A 1 108 ? 2.932 -8.728 -3.623 1.00 64.00 108 SER A O 1
ATOM 871 N N . PRO A 1 109 ? 3.802 -10.505 -2.564 1.00 69.00 109 PRO A N 1
ATOM 872 C CA . PRO A 1 109 ? 2.610 -10.749 -1.751 1.00 69.00 109 PRO A CA 1
ATOM 873 C C . PRO A 1 109 ? 2.219 -9.575 -0.840 1.00 69.00 109 PRO A C 1
ATOM 875 O O . PRO A 1 109 ? 1.052 -9.433 -0.489 1.00 69.00 109 PRO A O 1
ATOM 878 N N . ILE A 1 110 ? 3.176 -8.721 -0.461 1.00 68.00 110 ILE A N 1
ATOM 879 C CA . ILE A 1 110 ? 2.956 -7.603 0.471 1.00 68.00 110 ILE A CA 1
ATOM 880 C C . ILE A 1 110 ? 2.190 -6.459 -0.213 1.00 68.00 110 ILE A C 1
ATOM 882 O O . ILE A 1 110 ? 1.487 -5.709 0.452 1.00 68.00 110 ILE A O 1
ATOM 886 N N . VAL A 1 111 ? 2.202 -6.388 -1.549 1.00 64.62 111 VAL A N 1
ATOM 887 C CA . VAL A 1 111 ? 1.352 -5.454 -2.310 1.00 64.62 111 VAL A CA 1
ATOM 888 C C . VAL A 1 111 ? -0.142 -5.780 -2.182 1.00 64.62 111 VAL A C 1
ATOM 890 O O . VAL A 1 111 ? -0.973 -4.903 -2.401 1.00 64.62 111 VAL A O 1
ATOM 893 N N . PHE A 1 112 ? -0.508 -7.009 -1.801 1.00 63.09 112 PHE A N 1
ATOM 894 C CA . PHE A 1 112 ? -1.909 -7.432 -1.698 1.00 63.09 112 PHE A CA 1
ATOM 895 C C . PHE A 1 112 ? -2.582 -7.096 -0.353 1.00 63.09 112 PHE A C 1
ATOM 897 O O . PHE A 1 112 ? -3.693 -7.569 -0.105 1.00 63.09 112 PHE A O 1
ATOM 904 N N . THR A 1 113 ? -1.933 -6.310 0.513 1.00 61.53 113 THR A N 1
ATOM 905 C CA . THR A 1 113 ? -2.463 -5.890 1.826 1.00 61.53 113 THR A CA 1
ATOM 906 C C . THR A 1 113 ? -3.236 -4.582 1.755 1.00 61.53 113 THR A C 1
ATOM 908 O O . THR A 1 113 ? -4.359 -4.539 2.302 1.00 61.53 113 THR A O 1
#

Mean predicted aligned error: 9.72 Å

Radius of gyration: 16.37 Å; Cα contacts (8 Å, |Δi|>4): 147; chains: 1; bounding box: 42×22×48 Å

Secondary structure (DSSP, 8-state):
-THHHHHHHHHHHHHHHHHHHHSEEEEEEEE-TT--EEEEEEEGGG-HHHHHHHHHHHHHHHHHHHTTT-HHHHHHHHHHHHHHHHHHHHHHHHHHTT-SEEEE-TTGGGGG-

Solvent-accessible surface area (backbone atoms only — not comparable to full-atom values): 6069 Å² total; per-residue (Å²): 127,70,67,69,56,51,46,51,53,40,50,51,37,23,52,35,32,55,46,33,49,74,40,38,40,31,38,26,32,41,76,46,101,82,73,51,74,46,81,43,65,46,23,34,68,76,38,71,68,52,35,53,52,45,49,51,48,23,52,48,38,51,52,44,52,74,36,65,85,44,61,74,56,30,53,53,51,52,52,50,50,53,54,50,37,54,52,50,46,54,50,51,54,57,55,52,71,72,39,85,45,70,49,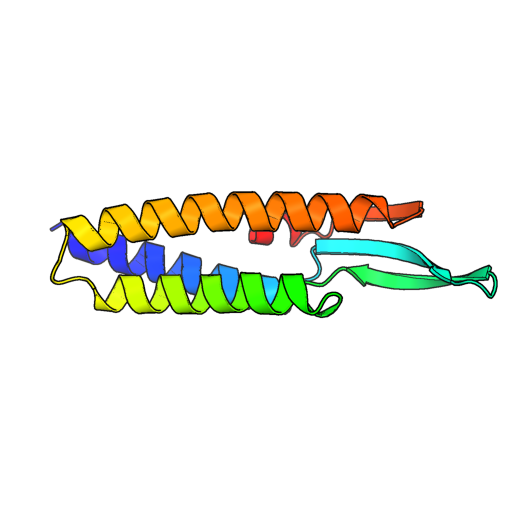76,32,93,50,38,70,44,56,78,86

Sequence (113 aa):
MIQRIQSVWLLLAAAACFLTLTLPFYYGNVVQEDQTRLYEPLTAMSNIWLRILTFLLGIGIVVIIFLFKDRKLQVKLTILALVLSIVNIVMFFNLTKLFVEGSFALTSPIVFT